Protein AF-A0A081PHY0-F1 (afdb_monomer)

Solvent-accessible surface area (backbone atoms only — not comparable to full-atom values): 6751 Å² total; per-residue (Å²): 135,82,88,60,74,65,65,49,97,86,45,35,69,66,36,50,75,41,38,69,53,53,53,54,50,52,56,46,49,39,55,52,46,45,52,50,48,52,53,50,44,55,55,34,56,76,75,63,43,55,68,55,36,63,75,48,48,47,31,48,43,50,17,39,55,51,37,58,64,60,48,49,58,62,51,50,50,49,62,72,75,38,90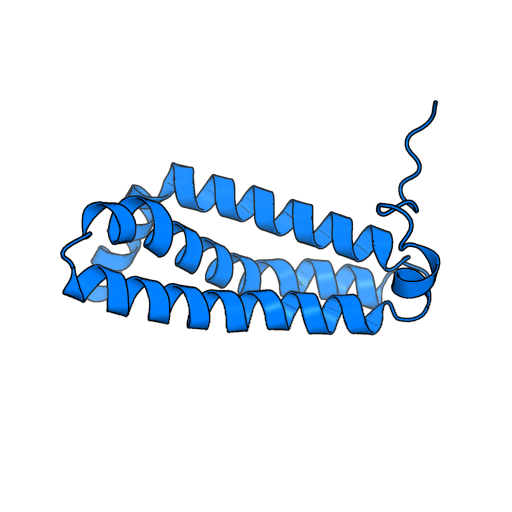,78,68,49,22,44,48,51,52,53,50,51,52,50,52,47,50,54,38,37,52,51,31,57,77,39,36,69,60,54,52,52,54,54,54,56,64,75,74,109

Foldseek 3Di:
DDDDLQDDPPCSVVLQVCLVVLVVVLLVCLVVVLVVLVVVLVVCVVVVVVVCCLQPSVLLSVLSVVLNVVVPVVVCCCPPVPVRDRSSNVVVVSVVSSVVSSVVSNVCVVVVVVVVVVVVVD

Sequence (122 aa):
MGFNFNQFFGYESGINQHPEQVLMYGFAAIIFGVLGLTFVAFIFRKIKLIAVIDHLIAPLIISLLVCLVVAILPTLILYLLASNISGVKLIYCWITIFTGITFFCFSNYQTIKNWANHWTRK

Radius of gyration: 17.39 Å; Cα contacts (8 Å, |Δi|>4): 81; chains: 1; bounding box: 45×39×48 Å

pLDDT: mean 86.62, std 10.33, range [41.78, 97.12]

Organism: NCBI:txid1358423

Mean predicted aligned error: 5.94 Å

Structure (mmCIF, N/CA/C/O backbone):
data_AF-A0A081PHY0-F1
#
_entry.id   AF-A0A081PHY0-F1
#
loop_
_atom_site.group_PDB
_atom_site.id
_atom_site.type_symbol
_atom_site.label_atom_id
_atom_site.label_alt_id
_atom_site.label_comp_id
_atom_site.label_asym_id
_atom_site.label_entity_id
_atom_site.label_seq_id
_atom_site.pdbx_PDB_ins_code
_atom_site.Cartn_x
_atom_site.Cartn_y
_atom_site.Cartn_z
_atom_site.occupancy
_atom_site.B_iso_or_equiv
_atom_site.auth_seq_id
_atom_site.auth_comp_id
_atom_site.auth_asym_id
_atom_site.auth_atom_id
_atom_site.pdbx_PDB_model_num
ATOM 1 N N . MET A 1 1 ? 14.163 -24.604 -16.355 1.00 41.78 1 MET A N 1
ATOM 2 C CA . MET A 1 1 ? 13.525 -23.424 -16.976 1.00 41.78 1 MET A CA 1
ATOM 3 C C . MET A 1 1 ? 13.890 -22.221 -16.123 1.00 41.78 1 MET A C 1
ATOM 5 O O . MET A 1 1 ? 13.514 -22.198 -14.960 1.00 41.78 1 MET A O 1
ATOM 9 N N . GLY A 1 2 ? 14.739 -21.322 -16.625 1.00 58.94 2 GLY A N 1
ATOM 10 C CA . GLY A 1 2 ? 15.197 -20.157 -15.861 1.00 58.94 2 GLY A CA 1
ATOM 11 C C . GLY A 1 2 ? 14.106 -19.094 -15.786 1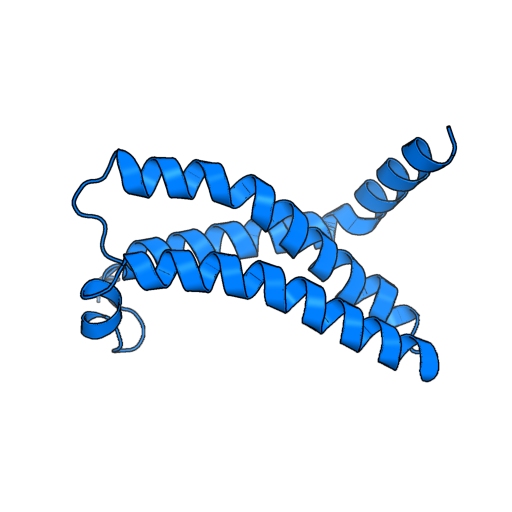.00 58.94 2 GLY A C 1
ATOM 12 O O . GLY A 1 2 ? 13.445 -18.829 -16.787 1.00 58.94 2 GLY A O 1
ATOM 13 N N . PHE A 1 3 ? 13.908 -18.503 -14.609 1.00 61.78 3 PHE A N 1
ATOM 14 C CA . PHE A 1 3 ? 12.996 -17.377 -14.432 1.00 61.78 3 PHE A CA 1
ATOM 15 C C . PH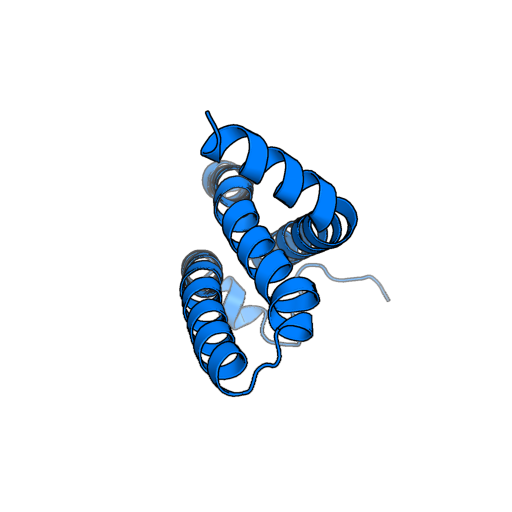E A 1 3 ? 13.510 -16.178 -15.243 1.00 61.78 3 PHE A C 1
ATOM 17 O O . PHE A 1 3 ? 14.625 -15.706 -15.014 1.00 61.78 3 PHE A O 1
ATOM 24 N N . ASN A 1 4 ? 12.723 -15.699 -16.209 1.00 71.50 4 ASN A N 1
ATOM 25 C CA . ASN A 1 4 ? 13.066 -14.522 -17.000 1.00 71.50 4 ASN A CA 1
ATOM 26 C C . ASN A 1 4 ? 12.397 -13.282 -16.391 1.00 71.50 4 ASN A C 1
ATOM 28 O O . ASN A 1 4 ? 11.203 -13.066 -16.567 1.00 71.50 4 ASN A O 1
ATOM 32 N N . PHE A 1 5 ? 13.184 -12.441 -15.716 1.00 67.44 5 PHE A N 1
ATOM 33 C CA . PHE A 1 5 ? 12.721 -11.195 -15.084 1.00 67.44 5 PHE A CA 1
ATOM 34 C C . PHE A 1 5 ? 12.230 -10.120 -16.064 1.00 67.44 5 PHE A C 1
ATOM 36 O O . PHE A 1 5 ? 11.793 -9.058 -15.628 1.00 67.44 5 PHE A O 1
ATOM 43 N N . ASN A 1 6 ? 12.320 -10.367 -17.371 1.00 70.19 6 ASN A N 1
ATOM 44 C CA . ASN A 1 6 ? 11.753 -9.490 -18.386 1.00 70.19 6 ASN A CA 1
ATOM 45 C C . ASN A 1 6 ? 10.373 -9.953 -18.861 1.00 70.19 6 ASN A C 1
ATOM 47 O O . ASN A 1 6 ? 9.817 -9.263 -19.704 1.00 70.19 6 ASN A O 1
ATOM 51 N N . GLN A 1 7 ? 9.840 -11.079 -18.364 1.00 76.25 7 GLN A N 1
ATOM 52 C CA . GLN A 1 7 ? 8.493 -11.558 -18.684 1.00 76.25 7 GLN A CA 1
ATOM 53 C C . GLN A 1 7 ? 7.440 -10.993 -17.729 1.00 76.25 7 GLN A C 1
ATOM 55 O O . GLN A 1 7 ? 7.692 -10.886 -16.541 1.00 76.25 7 GLN A O 1
ATOM 60 N N . PHE A 1 8 ? 6.268 -10.629 -18.241 1.00 77.81 8 PHE A N 1
ATOM 61 C CA . PHE A 1 8 ? 5.110 -10.160 -17.488 1.00 77.81 8 PHE A CA 1
ATOM 62 C C . PHE A 1 8 ? 3.829 -10.606 -18.195 1.00 77.81 8 PHE A C 1
ATOM 64 O O . PHE A 1 8 ? 3.161 -9.825 -18.872 1.00 77.81 8 PHE A O 1
ATOM 71 N N . PHE A 1 9 ? 3.507 -11.895 -18.064 1.00 84.12 9 PHE A N 1
ATOM 72 C CA .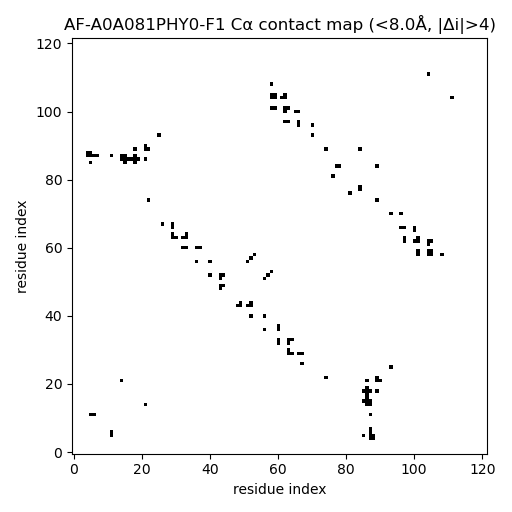 PHE A 1 9 ? 2.278 -12.497 -18.596 1.00 84.12 9 PHE A CA 1
ATOM 73 C C . PHE A 1 9 ? 2.020 -12.232 -20.100 1.00 84.12 9 PHE A C 1
ATOM 75 O O . PHE A 1 9 ? 0.865 -12.220 -20.516 1.00 84.12 9 PHE A O 1
ATOM 82 N N . GLY A 1 10 ? 3.061 -12.021 -20.919 1.00 80.44 10 GLY A N 1
ATOM 83 C CA . GLY A 1 10 ? 2.925 -11.744 -22.356 1.00 80.44 10 GLY A CA 1
ATOM 84 C C . GLY A 1 10 ? 2.755 -10.263 -22.733 1.00 80.44 10 GLY A C 1
ATOM 85 O O . GLY A 1 10 ? 2.556 -9.960 -23.907 1.00 80.44 10 GLY A O 1
ATOM 86 N N . TYR A 1 11 ? 2.821 -9.336 -21.769 1.00 81.88 11 TYR A N 1
ATOM 87 C CA . TYR A 1 11 ? 2.671 -7.886 -21.989 1.00 81.88 11 TYR A CA 1
ATOM 88 C C . TYR A 1 11 ? 4.005 -7.124 -22.020 1.00 81.88 11 TYR A C 1
ATOM 90 O O . TYR A 1 11 ? 4.037 -5.893 -21.961 1.00 81.88 11 TYR A O 1
ATOM 98 N N . GLU A 1 12 ? 5.125 -7.837 -22.108 1.00 84.94 12 GLU A N 1
ATOM 99 C CA . GLU A 1 12 ? 6.470 -7.290 -21.932 1.00 84.94 12 GLU A CA 1
ATOM 100 C C . GLU A 1 12 ? 6.791 -6.186 -22.932 1.00 84.94 12 GLU A C 1
ATOM 102 O O . GLU A 1 12 ? 7.377 -5.168 -22.568 1.00 84.94 12 GLU A O 1
ATOM 107 N N . SER A 1 13 ? 6.431 -6.397 -24.200 1.00 80.31 13 SER A N 1
ATOM 108 C CA . SER A 1 13 ? 6.741 -5.461 -25.278 1.00 80.31 13 SER A CA 1
ATOM 109 C C . SER A 1 13 ? 6.031 -4.128 -25.070 1.00 80.31 13 SER A C 1
ATOM 111 O O . SER A 1 13 ? 6.673 -3.090 -25.172 1.00 80.31 13 SER A O 1
ATOM 113 N N . GLY A 1 14 ? 4.745 -4.149 -24.711 1.00 80.25 14 GLY A N 1
ATOM 114 C CA . GLY A 1 14 ? 3.965 -2.937 -24.460 1.00 80.25 14 GLY A CA 1
ATOM 115 C C . GLY A 1 14 ? 4.440 -2.191 -23.215 1.00 80.25 14 GLY A C 1
ATOM 116 O O . GLY A 1 14 ? 4.615 -0.977 -23.245 1.00 80.25 14 GLY A O 1
ATOM 117 N N . ILE A 1 15 ? 4.736 -2.923 -22.138 1.00 83.31 15 ILE A N 1
ATOM 118 C CA . ILE A 1 15 ? 5.230 -2.340 -20.883 1.00 83.31 15 ILE A CA 1
ATOM 119 C C . ILE A 1 15 ? 6.613 -1.702 -21.070 1.00 83.31 15 ILE A C 1
ATOM 121 O O . ILE A 1 15 ? 6.887 -0.631 -20.535 1.00 83.31 15 ILE A O 1
ATOM 125 N N . ASN A 1 16 ? 7.501 -2.355 -21.823 1.00 84.00 16 ASN A N 1
ATOM 126 C CA . ASN A 1 16 ? 8.856 -1.858 -22.056 1.00 84.00 16 ASN A CA 1
ATOM 127 C C . ASN A 1 16 ? 8.925 -0.728 -23.089 1.00 84.00 16 ASN A C 1
ATOM 129 O O . ASN A 1 16 ? 9.913 -0.002 -23.095 1.00 84.00 16 ASN A O 1
ATOM 133 N N . GLN A 1 17 ? 7.909 -0.572 -23.943 1.00 85.06 17 GLN A N 1
ATOM 134 C CA . GLN A 1 17 ? 7.802 0.564 -24.865 1.00 85.06 17 GLN A CA 1
ATOM 135 C C . GLN A 1 17 ? 7.443 1.870 -24.146 1.00 85.06 17 GLN A C 1
ATOM 137 O O . GLN A 1 17 ? 7.817 2.933 -24.631 1.00 85.06 17 GLN A O 1
ATOM 142 N N . HIS A 1 18 ? 6.764 1.783 -22.996 1.00 83.06 18 HIS A N 1
ATOM 143 C CA . HIS A 1 18 ? 6.288 2.939 -22.232 1.00 83.06 18 HIS A CA 1
ATOM 144 C C . HIS A 1 18 ? 6.534 2.799 -20.716 1.00 83.06 18 HIS A C 1
ATOM 146 O O . HIS A 1 18 ? 5.583 2.784 -19.923 1.00 83.06 18 HIS A O 1
ATOM 152 N N . PRO A 1 19 ? 7.796 2.682 -20.260 1.00 78.12 19 PRO A N 1
ATOM 153 C CA . PRO A 1 19 ? 8.117 2.530 -18.839 1.00 78.12 19 PRO A CA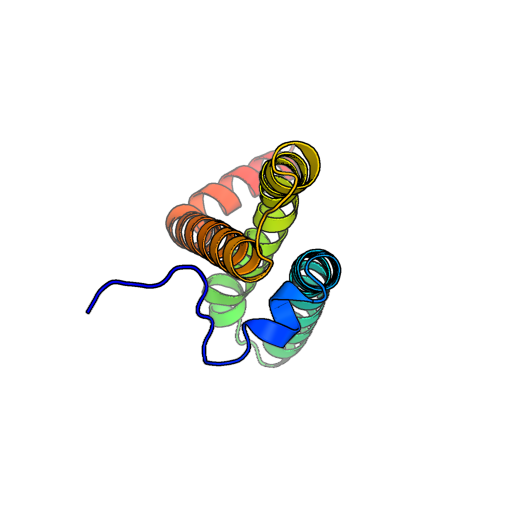 1
ATOM 154 C C . PRO A 1 19 ? 7.638 3.714 -17.977 1.00 78.12 19 PRO A C 1
ATOM 156 O O . PRO A 1 19 ? 7.297 3.533 -16.810 1.00 78.12 19 PRO A O 1
ATOM 159 N N . GLU A 1 20 ? 7.539 4.917 -18.540 1.00 80.88 20 GLU A N 1
ATOM 160 C CA . GLU A 1 20 ? 6.974 6.102 -17.891 1.00 80.88 20 GLU A CA 1
ATOM 161 C C . GLU A 1 20 ? 5.499 5.927 -17.503 1.00 80.88 20 GLU A C 1
ATOM 163 O O . GLU A 1 20 ? 5.059 6.422 -16.461 1.00 80.88 20 GLU A O 1
ATOM 168 N N . GLN A 1 21 ? 4.734 5.162 -18.287 1.00 85.19 21 GLN A N 1
ATOM 169 C CA . GLN A 1 21 ? 3.335 4.880 -17.976 1.00 85.19 21 GLN A CA 1
ATOM 170 C C . GLN A 1 21 ? 3.209 3.968 -16.756 1.00 85.19 21 GLN A C 1
ATOM 172 O O . GLN A 1 21 ? 2.276 4.131 -15.975 1.00 85.19 21 GLN A O 1
ATOM 177 N N . VAL A 1 22 ? 4.167 3.062 -16.532 1.00 85.56 22 VAL A N 1
ATOM 178 C CA . VAL A 1 22 ? 4.203 2.213 -15.329 1.00 85.56 22 VAL A CA 1
ATOM 179 C C . VAL A 1 22 ? 4.264 3.071 -14.068 1.00 85.56 22 VAL A C 1
ATOM 181 O O . VAL A 1 22 ? 3.548 2.807 -13.105 1.00 85.56 22 VAL A O 1
ATOM 184 N N . LEU A 1 23 ? 5.082 4.125 -14.086 1.00 84.56 23 LEU A N 1
ATOM 185 C CA . LEU A 1 23 ? 5.214 5.061 -12.972 1.00 84.56 23 LEU A CA 1
ATOM 186 C C . LEU A 1 23 ? 3.916 5.829 -12.739 1.00 84.56 23 LEU A C 1
ATOM 188 O O . LEU A 1 23 ? 3.397 5.853 -11.623 1.00 84.56 23 LEU A O 1
ATOM 192 N N . MET A 1 24 ? 3.372 6.417 -13.806 1.00 87.19 24 MET A N 1
ATOM 193 C CA . MET A 1 24 ? 2.129 7.179 -13.744 1.00 87.19 24 MET A CA 1
ATOM 194 C C . MET A 1 24 ? 0.976 6.321 -13.211 1.00 87.19 24 MET A C 1
ATOM 196 O O . MET A 1 24 ? 0.286 6.729 -12.276 1.00 87.19 24 MET A O 1
ATOM 200 N N . TYR A 1 25 ? 0.795 5.114 -13.753 1.00 89.19 25 TYR A N 1
ATOM 201 C CA . TYR A 1 25 ? -0.253 4.200 -13.313 1.00 89.19 25 TYR A CA 1
ATOM 202 C C . TYR A 1 25 ? 0.002 3.631 -11.917 1.00 89.19 25 TYR A C 1
ATOM 204 O O . TYR A 1 25 ? -0.960 3.442 -11.182 1.00 89.19 25 TYR A O 1
ATOM 212 N N . GLY A 1 26 ? 1.256 3.420 -11.507 1.00 88.62 26 GLY A N 1
ATOM 213 C CA . GLY A 1 26 ? 1.600 3.003 -10.144 1.00 88.62 26 GLY A CA 1
ATOM 214 C C . GLY A 1 26 ? 1.145 4.022 -9.097 1.00 88.62 26 GLY A C 1
ATOM 215 O O . GLY A 1 26 ? 0.414 3.681 -8.165 1.00 88.62 26 GLY A O 1
ATOM 216 N N . PHE A 1 27 ? 1.490 5.299 -9.286 1.00 90.12 27 PHE A N 1
ATOM 217 C CA . PHE A 1 27 ? 1.038 6.371 -8.393 1.00 90.12 27 PHE A CA 1
ATOM 218 C C . PHE A 1 27 ? -0.474 6.607 -8.480 1.00 90.12 27 PHE A C 1
ATOM 220 O O . PHE A 1 27 ? -1.131 6.761 -7.447 1.00 90.12 27 PHE A O 1
ATOM 227 N N . ALA A 1 28 ? -1.047 6.584 -9.687 1.00 93.00 28 ALA A N 1
ATOM 228 C CA . ALA A 1 28 ? -2.487 6.717 -9.874 1.00 93.00 28 ALA A CA 1
ATOM 229 C C . ALA A 1 28 ? -3.253 5.590 -9.165 1.00 93.00 28 ALA A C 1
ATOM 231 O O . ALA A 1 28 ? -4.234 5.865 -8.478 1.00 93.00 28 ALA A O 1
ATOM 232 N N . ALA A 1 29 ? -2.788 4.341 -9.260 1.00 92.00 29 ALA A N 1
ATOM 233 C CA . ALA A 1 29 ? -3.397 3.195 -8.590 1.00 92.00 29 ALA A CA 1
ATOM 234 C C . ALA A 1 29 ? -3.416 3.363 -7.067 1.00 92.00 29 ALA A C 1
ATOM 236 O O . ALA A 1 29 ? -4.415 3.022 -6.436 1.00 92.00 29 ALA A O 1
ATOM 237 N N . ILE A 1 30 ? -2.369 3.946 -6.472 1.00 93.00 30 ILE A N 1
ATOM 238 C CA . ILE A 1 30 ? -2.373 4.265 -5.040 1.00 93.00 30 ILE A CA 1
ATOM 239 C C . ILE A 1 30 ? -3.441 5.315 -4.718 1.00 93.00 30 ILE A C 1
ATOM 241 O O . ILE A 1 30 ? -4.269 5.094 -3.834 1.00 93.00 30 ILE A O 1
ATOM 245 N N . ILE A 1 31 ? -3.449 6.444 -5.434 1.00 94.00 31 ILE A N 1
ATOM 246 C CA . ILE A 1 31 ? -4.366 7.562 -5.161 1.00 94.00 31 ILE A CA 1
ATOM 247 C C . ILE A 1 31 ? -5.823 7.127 -5.351 1.00 94.00 31 ILE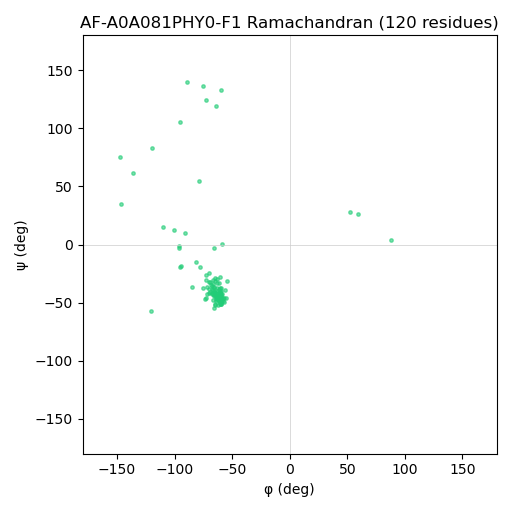 A C 1
ATOM 249 O O . ILE A 1 31 ? -6.647 7.274 -4.445 1.00 94.00 31 ILE A O 1
ATOM 253 N N . PHE A 1 32 ? -6.143 6.544 -6.507 1.00 96.44 32 PHE A N 1
ATOM 254 C CA . PHE A 1 32 ? -7.484 6.043 -6.794 1.00 96.44 32 PHE A CA 1
ATOM 255 C C . PHE A 1 32 ? -7.854 4.856 -5.906 1.00 96.44 32 PHE A C 1
ATOM 257 O O . PHE A 1 32 ? -9.021 4.723 -5.546 1.00 96.44 32 PHE A O 1
ATOM 264 N N . GLY A 1 33 ? -6.886 4.041 -5.483 1.00 95.69 33 GLY A N 1
ATOM 265 C CA . GLY A 1 33 ? -7.092 2.986 -4.495 1.00 95.69 33 GLY A CA 1
ATOM 266 C C . GLY A 1 33 ? -7.554 3.543 -3.149 1.00 95.69 33 GLY A C 1
ATOM 267 O O . GLY A 1 33 ? -8.546 3.067 -2.600 1.00 95.69 33 GLY A O 1
ATOM 268 N N . VAL A 1 34 ? -6.909 4.600 -2.642 1.00 96.00 34 VAL A N 1
ATOM 269 C CA . VAL A 1 34 ? -7.320 5.273 -1.396 1.00 96.00 34 VAL A CA 1
ATOM 270 C C . VAL A 1 34 ? -8.723 5.865 -1.532 1.00 96.00 34 VAL A C 1
ATOM 272 O O . VAL A 1 34 ? -9.563 5.659 -0.652 1.00 96.00 34 VAL A O 1
ATOM 275 N N . LEU A 1 35 ? -9.006 6.565 -2.635 1.00 96.75 35 LEU A N 1
ATOM 276 C CA . LEU A 1 35 ? -10.329 7.146 -2.886 1.00 96.75 35 LEU A CA 1
ATOM 277 C C . LEU A 1 35 ? -11.412 6.063 -2.991 1.00 96.75 35 LEU A C 1
ATOM 279 O O . LEU A 1 35 ? -12.448 6.157 -2.331 1.00 96.75 35 LEU A O 1
ATOM 283 N N . GLY A 1 36 ? -11.150 5.006 -3.762 1.00 97.12 36 GLY A N 1
ATOM 284 C CA . GLY A 1 36 ? -12.062 3.884 -3.957 1.00 97.12 36 GLY A CA 1
ATOM 285 C C . GLY A 1 36 ? -12.354 3.148 -2.652 1.00 97.12 36 GLY A C 1
ATOM 286 O O . GLY A 1 36 ? -13.515 2.931 -2.313 1.00 97.12 36 GLY A O 1
ATOM 287 N N . LEU A 1 37 ? -11.327 2.839 -1.860 1.00 96.56 37 LEU A N 1
ATOM 288 C CA . LEU A 1 37 ? -11.500 2.197 -0.556 1.00 96.56 37 LEU A CA 1
ATOM 289 C C . LEU A 1 37 ? -12.227 3.090 0.448 1.00 96.56 37 LEU A C 1
ATOM 291 O O . LEU A 1 37 ? -13.044 2.595 1.221 1.00 96.56 37 LEU A O 1
ATOM 295 N N . THR A 1 38 ? -11.988 4.401 0.418 1.00 95.75 38 THR A N 1
ATOM 296 C CA . THR A 1 38 ? -12.720 5.360 1.257 1.00 95.75 38 THR A CA 1
ATOM 297 C C . THR A 1 38 ? -14.206 5.376 0.899 1.00 95.75 38 THR A C 1
ATOM 299 O O . THR A 1 38 ? -15.065 5.355 1.784 1.00 95.75 38 THR A O 1
ATOM 302 N N . PHE A 1 39 ? -14.528 5.342 -0.395 1.00 96.81 39 PHE A N 1
ATOM 303 C CA . PHE A 1 39 ? -15.904 5.240 -0.871 1.00 96.81 39 PHE A CA 1
ATOM 304 C C . PHE A 1 39 ? -16.561 3.910 -0.462 1.00 96.81 39 PHE A C 1
ATOM 306 O O . PHE A 1 39 ? -17.677 3.905 0.062 1.00 96.81 39 PHE A O 1
ATOM 313 N N . VAL A 1 40 ? -15.852 2.784 -0.599 1.00 96.12 40 VAL A N 1
ATOM 314 C CA . VAL A 1 40 ? -16.331 1.471 -0.130 1.00 96.12 40 VAL A CA 1
ATOM 315 C C . VAL A 1 40 ? -16.558 1.476 1.385 1.00 96.12 40 VAL A C 1
ATOM 317 O O . VAL A 1 40 ? -17.604 1.018 1.846 1.00 96.12 40 VAL A O 1
ATOM 320 N N . ALA A 1 41 ? -15.646 2.056 2.173 1.00 94.94 41 ALA A N 1
ATOM 321 C CA . ALA A 1 41 ? -15.811 2.197 3.620 1.00 94.94 41 ALA A CA 1
ATOM 322 C C . ALA A 1 41 ? -17.062 3.010 3.978 1.00 94.94 41 ALA A C 1
ATOM 324 O O . ALA A 1 41 ? -17.788 2.653 4.910 1.00 94.94 41 ALA A O 1
ATOM 325 N N . PHE A 1 42 ? -17.346 4.080 3.229 1.00 95.44 42 PHE A N 1
ATOM 326 C CA . PHE A 1 42 ? -18.553 4.883 3.415 1.00 95.44 42 PHE A CA 1
ATOM 327 C C . PHE A 1 42 ? -19.827 4.057 3.196 1.00 95.44 42 PHE A C 1
ATOM 329 O O . PHE A 1 42 ? -20.728 4.096 4.037 1.00 95.44 42 PHE A O 1
ATOM 336 N N . ILE A 1 43 ? -19.882 3.261 2.123 1.00 96.12 43 ILE A N 1
ATOM 337 C CA . ILE A 1 43 ? -21.003 2.346 1.857 1.00 96.12 43 ILE A CA 1
ATOM 338 C C . ILE A 1 43 ? -21.119 1.307 2.979 1.00 96.12 43 ILE A C 1
ATOM 340 O O . ILE A 1 43 ? -22.197 1.117 3.542 1.00 96.12 43 ILE A O 1
ATOM 344 N N . PHE A 1 44 ? -20.009 0.679 3.372 1.00 95.50 44 PHE A N 1
ATOM 345 C CA . PHE A 1 44 ? -19.996 -0.367 4.402 1.00 95.50 44 PHE A CA 1
ATOM 346 C C . PHE A 1 44 ? -20.430 0.152 5.773 1.00 95.50 44 PHE A C 1
ATOM 348 O O . PHE A 1 44 ? -21.059 -0.572 6.551 1.00 95.50 44 PHE A O 1
ATOM 355 N N . ARG A 1 45 ? -20.185 1.435 6.054 1.00 93.44 45 ARG A N 1
ATOM 356 C CA . ARG A 1 45 ? -20.652 2.087 7.278 1.00 93.44 45 ARG A CA 1
ATOM 357 C C . ARG A 1 45 ? -22.177 2.193 7.312 1.00 93.44 45 ARG A C 1
ATOM 359 O O . ARG A 1 45 ? -22.758 2.056 8.387 1.00 93.44 45 ARG A O 1
ATOM 366 N N . LYS A 1 46 ? -22.838 2.388 6.163 1.00 94.38 46 LYS A N 1
ATOM 367 C CA . LYS A 1 46 ? -24.310 2.450 6.066 1.00 94.38 46 LYS A CA 1
ATOM 368 C C . LYS A 1 46 ? -24.969 1.104 6.362 1.00 94.38 46 LYS A C 1
ATOM 370 O O . LYS A 1 46 ? -26.004 1.075 7.017 1.00 94.38 46 LYS A O 1
ATOM 375 N N . ILE A 1 47 ? -24.335 0.006 5.958 1.00 94.94 47 ILE A N 1
ATOM 376 C CA . ILE A 1 47 ? -24.804 -1.370 6.203 1.00 94.94 47 ILE A CA 1
ATOM 377 C C . ILE A 1 47 ? -24.257 -1.982 7.506 1.00 94.94 47 ILE A C 1
ATOM 379 O O . ILE A 1 47 ? -24.439 -3.169 7.754 1.00 94.94 47 ILE A O 1
ATOM 383 N N . LYS A 1 48 ? -23.606 -1.176 8.361 1.00 92.50 48 LYS A N 1
ATOM 384 C CA . LYS A 1 48 ? -23.045 -1.570 9.669 1.00 92.50 48 LYS A CA 1
ATOM 385 C C . LYS A 1 48 ? -21.992 -2.694 9.616 1.00 92.50 48 LYS A C 1
ATOM 387 O O . LYS A 1 48 ? -21.749 -3.347 10.629 1.00 92.50 48 LYS A O 1
ATOM 392 N N . LEU A 1 49 ? -21.282 -2.864 8.495 1.00 93.44 49 LEU A N 1
ATOM 393 C CA . LEU A 1 49 ? -20.150 -3.800 8.371 1.00 93.44 49 LEU A CA 1
ATOM 394 C C . LEU A 1 49 ? -18.860 -3.233 8.990 1.00 93.44 49 LEU A C 1
ATOM 396 O O . LEU A 1 49 ? -17.815 -3.140 8.349 1.00 93.44 49 LEU A O 1
ATOM 400 N N . ILE A 1 50 ? -18.930 -2.843 10.264 1.00 92.19 50 ILE A N 1
ATOM 401 C CA . ILE A 1 50 ? -17.842 -2.151 10.971 1.00 92.19 50 ILE A CA 1
ATOM 402 C C . ILE A 1 50 ? -16.593 -3.037 11.071 1.00 92.19 50 ILE A C 1
ATOM 404 O O . ILE A 1 50 ? -15.481 -2.545 10.897 1.00 92.19 50 ILE A O 1
ATOM 408 N N . ALA A 1 51 ? -16.765 -4.347 11.272 1.00 91.19 51 ALA A N 1
ATOM 409 C CA . ALA A 1 51 ? -15.649 -5.289 11.349 1.00 91.19 51 ALA A CA 1
ATOM 410 C C . ALA A 1 51 ? -14.818 -5.321 10.054 1.00 91.19 51 ALA A C 1
ATOM 412 O O . ALA A 1 51 ? -13.592 -5.317 10.124 1.00 91.19 51 ALA A O 1
ATOM 413 N N . VAL A 1 52 ? -15.472 -5.281 8.885 1.00 93.12 52 VAL A N 1
ATOM 414 C CA . VAL A 1 52 ? -14.800 -5.264 7.573 1.00 93.12 52 VAL A CA 1
ATOM 415 C C . VAL A 1 52 ? -14.046 -3.953 7.366 1.00 93.12 52 VAL A C 1
ATOM 417 O O . VAL A 1 52 ? -12.930 -3.947 6.850 1.00 93.12 52 VAL A O 1
ATOM 420 N N . ILE A 1 53 ? -14.624 -2.837 7.814 1.00 92.38 53 ILE A N 1
ATOM 421 C CA . ILE A 1 53 ? -13.946 -1.541 7.759 1.00 92.38 53 ILE A CA 1
ATOM 422 C C . ILE A 1 53 ? -12.667 -1.580 8.601 1.00 92.38 53 ILE A C 1
ATOM 424 O O . ILE A 1 53 ? -11.617 -1.188 8.104 1.00 92.38 53 ILE A O 1
ATOM 428 N N . ASP A 1 54 ? -12.736 -2.079 9.837 1.00 91.12 54 ASP A N 1
ATOM 429 C CA . ASP A 1 54 ? -11.608 -2.032 10.777 1.00 91.12 54 ASP A CA 1
ATOM 430 C C . ASP A 1 54 ? -10.508 -3.061 10.454 1.00 91.12 54 ASP A C 1
ATOM 432 O O . ASP A 1 54 ? -9.330 -2.745 10.571 1.00 91.12 54 ASP A O 1
ATOM 436 N N . HIS A 1 55 ? -10.865 -4.272 10.007 1.00 91.12 55 HIS A N 1
ATOM 437 C CA . HIS A 1 55 ? -9.901 -5.369 9.809 1.00 91.12 55 HIS A CA 1
ATOM 438 C C . HIS A 1 55 ? -9.370 -5.493 8.379 1.00 91.12 55 HIS A C 1
ATOM 440 O O . HIS A 1 55 ? -8.337 -6.124 8.175 1.00 91.12 55 HIS A O 1
ATOM 446 N N . LEU A 1 56 ? -10.064 -4.924 7.389 1.00 94.31 56 LEU A N 1
ATOM 447 C CA . LEU A 1 56 ? -9.671 -5.032 5.984 1.00 94.31 56 LEU A CA 1
ATOM 448 C C . LEU A 1 56 ? -9.420 -3.661 5.363 1.00 94.31 56 LEU A C 1
ATOM 450 O O . LEU A 1 56 ? -8.328 -3.403 4.866 1.00 94.31 56 LEU A O 1
ATOM 454 N N . ILE A 1 57 ? -10.411 -2.767 5.394 1.00 95.06 57 ILE A N 1
ATOM 455 C CA . ILE A 1 57 ? -10.322 -1.518 4.627 1.00 95.06 57 ILE A CA 1
ATOM 456 C C . ILE A 1 57 ? -9.332 -0.537 5.261 1.00 95.06 57 ILE A C 1
ATOM 458 O O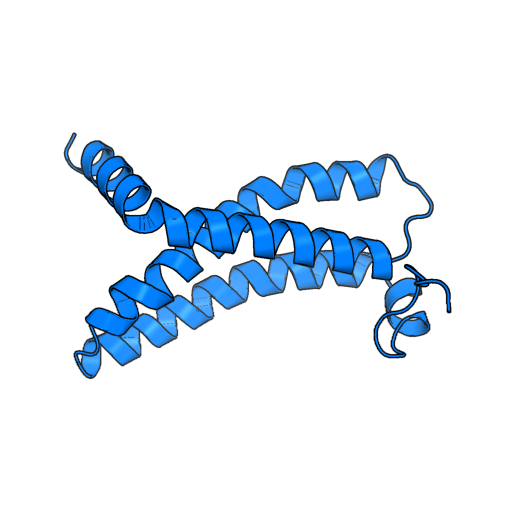 . ILE A 1 57 ? -8.486 0.016 4.564 1.00 95.06 57 ILE A O 1
ATOM 462 N N . ALA A 1 58 ? -9.402 -0.334 6.575 1.00 93.50 58 ALA A N 1
ATOM 463 C CA . ALA A 1 58 ? -8.521 0.580 7.290 1.00 93.50 58 ALA A CA 1
ATOM 464 C C . ALA A 1 58 ? -7.026 0.218 7.162 1.00 93.50 58 ALA A C 1
ATOM 466 O O . ALA A 1 58 ? -6.255 1.098 6.768 1.00 93.50 58 ALA A O 1
ATOM 467 N N . PRO A 1 59 ? -6.579 -1.030 7.420 1.00 94.44 59 PRO A N 1
ATOM 468 C CA . PRO A 1 59 ? -5.177 -1.393 7.214 1.00 94.44 59 PRO A CA 1
ATOM 469 C C . PRO A 1 59 ? -4.755 -1.276 5.746 1.00 94.44 59 PRO A C 1
ATOM 471 O O . PRO A 1 59 ? -3.624 -0.871 5.480 1.00 94.44 59 PRO A O 1
ATOM 474 N N . LEU A 1 60 ?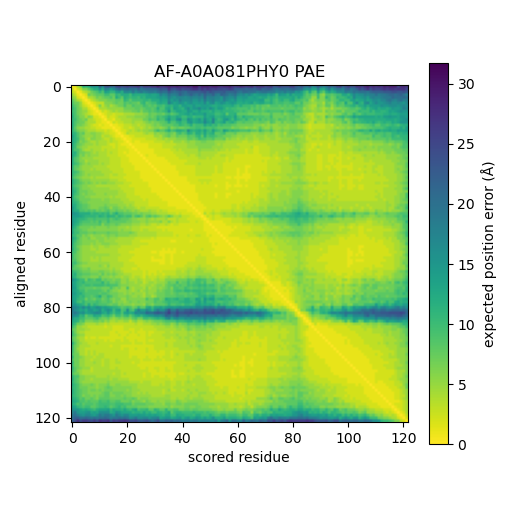 -5.646 -1.545 4.786 1.00 96.00 60 LEU A N 1
ATOM 475 C CA . LEU A 1 60 ? -5.343 -1.406 3.360 1.00 96.00 60 LEU A CA 1
ATOM 476 C C . LEU A 1 60 ? -5.176 0.063 2.935 1.00 96.00 60 LEU A C 1
ATOM 478 O O . LEU A 1 60 ? -4.236 0.385 2.213 1.00 96.00 60 LEU A O 1
ATOM 482 N N . ILE A 1 61 ? -6.016 0.974 3.439 1.00 95.62 61 ILE A N 1
ATOM 483 C CA . ILE A 1 61 ? -5.851 2.423 3.229 1.00 95.62 61 ILE A CA 1
ATOM 484 C C . ILE A 1 61 ? -4.516 2.899 3.813 1.00 95.62 61 ILE A C 1
ATOM 486 O O . ILE A 1 61 ? -3.778 3.614 3.138 1.00 95.62 61 ILE A O 1
ATOM 490 N N . ILE A 1 62 ? -4.169 2.474 5.034 1.00 94.75 62 ILE A N 1
ATOM 491 C CA . ILE A 1 62 ? -2.868 2.800 5.643 1.00 94.75 62 ILE A CA 1
ATOM 492 C C . ILE A 1 62 ? -1.725 2.253 4.784 1.00 94.75 62 ILE A C 1
ATOM 494 O O . ILE A 1 62 ? -0.764 2.973 4.530 1.00 94.75 62 ILE A O 1
ATOM 498 N N . SER A 1 63 ? -1.848 1.017 4.293 1.00 95.69 63 SER A N 1
ATOM 499 C CA . SER A 1 63 ? -0.848 0.391 3.422 1.00 95.69 63 SER A CA 1
ATOM 500 C C . SER A 1 63 ? -0.604 1.227 2.171 1.00 95.69 63 SER A C 1
ATOM 502 O O . SER A 1 63 ? 0.542 1.490 1.828 1.00 95.69 63 SER A O 1
ATOM 504 N N . LEU A 1 64 ? -1.666 1.706 1.517 1.00 94.88 64 LEU A N 1
ATOM 505 C CA . LEU A 1 64 ? -1.560 2.559 0.333 1.00 94.88 64 LEU A CA 1
ATOM 506 C C . LEU A 1 64 ? -0.918 3.916 0.644 1.00 94.88 64 LEU A C 1
ATOM 508 O O . LEU A 1 64 ? -0.060 4.365 -0.112 1.00 94.88 64 LEU A O 1
ATOM 512 N N . LEU A 1 65 ? -1.275 4.551 1.763 1.00 93.62 65 LEU A N 1
ATOM 513 C CA . LEU A 1 65 ? -0.682 5.828 2.176 1.00 93.62 65 LEU A CA 1
ATOM 514 C C . LEU A 1 65 ? 0.808 5.689 2.508 1.00 93.62 65 LEU A C 1
ATOM 516 O O . LEU A 1 65 ? 1.617 6.498 2.059 1.00 93.62 65 LEU A O 1
ATOM 520 N N . VAL A 1 66 ? 1.190 4.647 3.249 1.00 92.62 66 VAL A N 1
ATOM 521 C CA . VAL A 1 66 ? 2.600 4.352 3.543 1.00 92.62 66 VAL A CA 1
ATOM 522 C C . VAL A 1 66 ? 3.339 3.993 2.256 1.00 92.62 66 VAL A C 1
ATOM 524 O O . VAL A 1 66 ? 4.447 4.476 2.034 1.00 92.62 66 VAL A O 1
ATOM 527 N N . CYS A 1 67 ? 2.713 3.217 1.369 1.00 93.38 67 CYS A N 1
ATOM 528 C CA . CYS A 1 67 ? 3.268 2.883 0.062 1.00 93.38 67 CYS A CA 1
ATOM 529 C C . CYS A 1 67 ? 3.510 4.127 -0.789 1.00 93.38 67 CYS A C 1
ATOM 531 O O . CYS A 1 67 ? 4.542 4.190 -1.445 1.00 93.38 67 CYS A O 1
ATOM 533 N N . LEU A 1 68 ? 2.637 5.137 -0.732 1.00 90.38 68 LEU A N 1
ATOM 534 C CA . LEU A 1 68 ? 2.845 6.398 -1.441 1.00 90.38 68 LEU A CA 1
ATOM 535 C C . LEU A 1 68 ? 4.153 7.068 -1.013 1.00 90.38 68 LEU A C 1
ATOM 537 O O . LEU A 1 68 ? 4.925 7.498 -1.859 1.00 90.38 68 LEU A O 1
ATOM 541 N N . VAL A 1 69 ? 4.419 7.127 0.294 1.00 89.56 69 VAL A N 1
ATOM 542 C CA . VAL A 1 69 ? 5.621 7.777 0.837 1.00 89.56 69 VAL A CA 1
ATOM 543 C C . VAL A 1 69 ? 6.869 6.940 0.563 1.00 89.56 69 VAL A C 1
ATOM 545 O O . VAL A 1 69 ? 7.886 7.462 0.109 1.00 89.56 69 VAL A O 1
ATOM 548 N N . VAL A 1 70 ? 6.794 5.633 0.816 1.00 88.75 70 VAL A N 1
ATOM 549 C CA . VAL A 1 70 ? 7.945 4.730 0.706 1.00 88.75 70 VAL A CA 1
ATOM 550 C C . VAL A 1 70 ? 8.326 4.484 -0.748 1.00 88.75 70 VAL A C 1
ATOM 552 O O . VAL A 1 70 ? 9.513 4.398 -1.035 1.00 88.75 70 VAL A O 1
ATOM 555 N N . ALA A 1 71 ? 7.367 4.400 -1.675 1.00 85.00 71 ALA A N 1
ATOM 556 C CA . ALA A 1 71 ? 7.654 4.109 -3.077 1.00 85.00 71 ALA A CA 1
ATOM 557 C C . ALA A 1 71 ? 8.362 5.266 -3.795 1.00 85.00 71 ALA A C 1
ATOM 559 O O . ALA A 1 71 ? 9.088 5.004 -4.748 1.00 85.00 71 ALA A O 1
ATOM 560 N N . ILE A 1 72 ? 8.237 6.521 -3.347 1.00 83.62 72 ILE A N 1
ATOM 561 C CA . ILE A 1 72 ? 8.861 7.680 -4.014 1.00 83.62 72 ILE A CA 1
ATOM 562 C C . ILE A 1 72 ? 10.380 7.509 -4.144 1.00 83.62 72 ILE A C 1
ATOM 564 O O . ILE A 1 72 ? 10.919 7.655 -5.240 1.00 83.62 72 ILE A O 1
ATOM 568 N N . LEU A 1 73 ? 11.067 7.160 -3.051 1.00 82.38 73 LEU A N 1
ATOM 569 C CA . LEU A 1 73 ? 12.531 7.074 -3.022 1.00 82.38 73 LEU A CA 1
ATOM 570 C C . LEU A 1 73 ? 13.091 5.958 -3.925 1.00 82.38 73 LEU A C 1
ATOM 572 O O . LEU A 1 73 ? 13.892 6.278 -4.803 1.00 82.38 73 LEU A O 1
ATOM 576 N N . PRO A 1 74 ? 12.675 4.680 -3.795 1.00 81.56 74 PRO A N 1
ATOM 577 C CA . PRO A 1 74 ? 13.120 3.611 -4.687 1.00 81.56 74 PRO A CA 1
ATOM 578 C C . PRO A 1 74 ? 12.824 3.926 -6.149 1.00 81.56 74 PRO A C 1
ATOM 580 O O . PRO A 1 74 ? 13.651 3.667 -7.016 1.00 81.56 74 PRO A O 1
ATOM 583 N N . THR A 1 75 ? 11.668 4.527 -6.425 1.00 79.44 75 THR A N 1
ATOM 584 C CA . THR A 1 75 ? 11.240 4.818 -7.791 1.00 79.44 75 THR A CA 1
ATOM 585 C C . THR A 1 75 ? 12.081 5.925 -8.429 1.00 79.44 75 THR A C 1
ATOM 587 O O . THR A 1 75 ? 12.506 5.779 -9.571 1.00 79.44 75 THR A O 1
ATOM 590 N N . LEU A 1 76 ? 12.405 6.988 -7.683 1.00 78.12 76 LEU A N 1
ATOM 591 C CA . LEU A 1 76 ? 13.342 8.033 -8.115 1.00 78.12 76 LEU A CA 1
ATOM 592 C C . LEU A 1 76 ? 14.751 7.483 -8.346 1.00 78.12 76 LEU A C 1
ATOM 594 O O . LEU A 1 76 ? 15.368 7.797 -9.359 1.00 78.12 76 LEU A O 1
ATOM 598 N N . ILE A 1 77 ? 15.247 6.648 -7.432 1.00 80.75 77 ILE A N 1
ATOM 599 C CA . ILE A 1 77 ? 16.574 6.023 -7.526 1.00 80.75 77 ILE A CA 1
ATOM 600 C C . ILE A 1 77 ? 16.656 5.142 -8.778 1.00 80.75 77 ILE A C 1
ATOM 602 O O . ILE A 1 77 ? 17.595 5.277 -9.559 1.00 80.75 77 ILE A O 1
ATOM 606 N N . LEU A 1 78 ? 15.664 4.277 -9.000 1.00 76.75 78 LEU A N 1
ATOM 607 C CA . LEU A 1 78 ? 15.614 3.392 -10.166 1.00 76.75 78 LEU A CA 1
ATOM 608 C C . LEU A 1 78 ? 15.458 4.173 -11.473 1.00 76.75 78 LEU A C 1
ATOM 610 O O . LEU A 1 78 ? 16.078 3.814 -12.466 1.00 76.75 78 LEU A O 1
ATOM 614 N N . TYR A 1 79 ? 14.677 5.252 -11.478 1.00 71.50 79 TYR A N 1
ATOM 615 C CA . TYR A 1 79 ? 14.485 6.072 -12.672 1.00 71.50 79 TYR A CA 1
ATOM 616 C C . TYR A 1 79 ? 15.726 6.906 -13.031 1.00 71.50 79 TYR A C 1
ATOM 618 O O . TYR A 1 79 ? 16.093 6.987 -14.199 1.00 71.50 79 TYR A O 1
ATOM 626 N N . LEU A 1 80 ? 16.391 7.515 -12.043 1.00 74.06 80 LEU A N 1
ATOM 627 C CA . LEU A 1 80 ? 17.508 8.439 -12.277 1.00 74.06 80 LEU A CA 1
ATOM 628 C C . LEU A 1 80 ? 18.861 7.741 -12.449 1.00 74.06 80 LEU A C 1
ATOM 630 O O . LEU A 1 80 ? 19.688 8.209 -13.227 1.00 74.06 80 LEU A O 1
ATOM 634 N N . LEU A 1 81 ? 19.120 6.655 -11.714 1.00 67.19 81 LEU A N 1
ATOM 635 C CA . LEU A 1 81 ? 20.441 6.010 -11.705 1.00 67.19 81 LEU A CA 1
ATOM 636 C C . LEU A 1 81 ? 20.559 4.852 -12.691 1.00 67.19 81 LEU A C 1
ATOM 638 O O . LEU A 1 81 ? 21.670 4.444 -13.023 1.00 67.19 81 LEU A O 1
ATOM 642 N N . ALA A 1 82 ? 19.440 4.306 -13.158 1.00 66.00 82 ALA A N 1
ATOM 643 C CA . ALA A 1 82 ? 19.448 3.126 -14.001 1.00 66.00 82 ALA A CA 1
ATOM 644 C C . ALA A 1 82 ? 18.808 3.447 -15.355 1.00 66.00 82 ALA A C 1
ATOM 646 O O . ALA A 1 82 ? 17.646 3.163 -15.631 1.00 66.00 82 ALA A O 1
ATOM 647 N N . SER A 1 83 ? 19.639 4.022 -16.222 1.00 56.22 83 SER A N 1
ATOM 648 C CA . SER A 1 83 ? 19.328 4.547 -17.557 1.00 56.22 83 SER A CA 1
ATOM 649 C C . SER A 1 83 ? 18.734 3.547 -18.567 1.00 56.22 83 SER A C 1
ATOM 651 O O . SER A 1 83 ? 18.452 3.940 -19.691 1.00 56.22 83 SER A O 1
ATOM 653 N N . ASN A 1 84 ? 18.522 2.276 -18.198 1.00 65.19 84 ASN A N 1
ATOM 654 C CA . ASN A 1 84 ? 17.980 1.214 -19.061 1.00 65.19 84 ASN A CA 1
ATOM 655 C C . ASN A 1 84 ? 17.106 0.200 -18.291 1.00 65.19 84 ASN A C 1
ATOM 657 O O . ASN A 1 84 ? 17.131 -1.005 -18.564 1.00 65.19 84 ASN A O 1
ATOM 661 N N . ILE A 1 85 ? 16.359 0.639 -17.273 1.00 73.44 85 ILE A N 1
ATOM 662 C CA . ILE A 1 85 ? 15.443 -0.275 -16.581 1.00 73.44 85 ILE A CA 1
ATOM 663 C C . ILE A 1 85 ? 14.224 -0.586 -17.452 1.00 73.44 85 ILE A C 1
ATOM 665 O O . ILE A 1 85 ? 13.465 0.290 -17.850 1.00 73.44 85 ILE A O 1
ATOM 669 N N . SER A 1 86 ? 14.014 -1.883 -17.680 1.00 81.75 86 SER A N 1
ATOM 670 C CA . SER A 1 86 ? 12.788 -2.434 -18.255 1.00 81.75 86 SER A CA 1
ATOM 671 C C . SER A 1 86 ? 11.576 -2.089 -17.379 1.00 81.75 86 SER A C 1
ATOM 673 O O . SER A 1 86 ? 11.599 -2.310 -16.166 1.00 81.75 86 SER A O 1
ATOM 675 N N . GLY A 1 87 ? 10.489 -1.619 -17.998 1.00 80.88 87 GLY A N 1
ATOM 676 C CA . GLY A 1 87 ? 9.220 -1.341 -17.318 1.00 80.88 87 GLY A CA 1
ATOM 677 C C . GLY A 1 87 ? 8.679 -2.548 -16.543 1.00 80.88 87 GLY A C 1
ATOM 678 O O . GLY A 1 87 ? 8.120 -2.392 -15.462 1.00 80.88 87 GLY A O 1
ATOM 679 N N . VAL A 1 88 ? 8.943 -3.769 -17.018 1.00 85.88 88 VAL A N 1
ATOM 680 C CA . VAL A 1 88 ? 8.583 -5.009 -16.311 1.00 85.88 88 VAL A CA 1
ATOM 681 C C . VAL A 1 88 ? 9.270 -5.100 -14.944 1.00 85.88 88 VAL A C 1
ATOM 683 O O . VAL A 1 88 ? 8.641 -5.443 -13.943 1.00 85.88 88 VAL A O 1
ATOM 686 N N . LYS A 1 89 ? 10.547 -4.716 -14.861 1.00 85.50 89 LYS A N 1
ATOM 687 C CA . LYS A 1 89 ? 11.281 -4.686 -13.589 1.00 85.50 89 LYS A CA 1
ATOM 688 C C . LYS A 1 89 ? 10.747 -3.606 -12.650 1.00 85.50 89 LYS A C 1
ATOM 690 O O . LYS A 1 89 ? 10.704 -3.836 -11.442 1.00 85.50 89 LYS A O 1
ATOM 695 N N . LEU A 1 90 ? 10.301 -2.465 -13.186 1.00 85.56 90 LEU A N 1
ATOM 696 C CA . LEU A 1 90 ? 9.614 -1.442 -12.390 1.00 85.56 90 LEU A CA 1
ATOM 697 C C . LEU A 1 90 ? 8.324 -2.000 -11.785 1.00 85.56 90 LEU A C 1
ATOM 699 O O . LEU A 1 90 ? 8.123 -1.852 -10.583 1.00 85.56 90 LEU A O 1
ATOM 703 N N . ILE A 1 91 ? 7.505 -2.715 -12.561 1.00 87.19 91 ILE A N 1
ATOM 704 C CA . ILE A 1 91 ? 6.287 -3.354 -12.042 1.00 87.19 91 ILE A CA 1
ATOM 705 C C . ILE A 1 91 ? 6.620 -4.331 -10.911 1.00 87.19 91 ILE A C 1
ATOM 707 O O . ILE A 1 91 ? 5.993 -4.281 -9.853 1.00 87.19 91 ILE A O 1
ATOM 711 N N . TYR A 1 92 ? 7.629 -5.187 -11.085 1.00 87.69 92 TYR A N 1
ATOM 712 C CA . TYR A 1 92 ? 8.034 -6.117 -10.030 1.00 87.69 92 TYR A CA 1
ATOM 713 C C . TYR A 1 92 ? 8.514 -5.412 -8.761 1.00 87.69 92 TYR A C 1
ATOM 715 O O . TYR A 1 92 ? 8.183 -5.850 -7.656 1.00 87.69 92 TYR A O 1
ATOM 723 N N . CYS A 1 93 ? 9.240 -4.302 -8.900 1.00 87.44 93 CYS A N 1
ATOM 724 C CA . CYS A 1 93 ? 9.637 -3.478 -7.765 1.00 87.44 93 CYS A CA 1
ATOM 725 C C . CYS A 1 93 ? 8.408 -2.922 -7.033 1.00 87.44 93 CYS A C 1
ATOM 727 O O . CYS A 1 93 ? 8.286 -3.084 -5.819 1.00 87.44 93 CYS A O 1
ATOM 729 N N . TRP A 1 94 ? 7.456 -2.361 -7.780 1.00 88.25 94 TRP A N 1
ATOM 730 C CA . TRP A 1 94 ? 6.208 -1.825 -7.242 1.00 88.25 94 TRP A CA 1
ATOM 731 C C . TRP A 1 94 ? 5.379 -2.881 -6.505 1.00 88.25 94 TRP A C 1
ATOM 733 O O . TRP A 1 94 ? 4.965 -2.649 -5.370 1.00 88.25 94 TRP A O 1
ATOM 743 N N . ILE A 1 95 ? 5.198 -4.065 -7.098 1.00 89.62 95 ILE A N 1
ATOM 744 C CA . ILE A 1 95 ? 4.492 -5.189 -6.463 1.00 89.62 95 ILE A CA 1
ATOM 745 C C . ILE A 1 95 ? 5.197 -5.605 -5.169 1.00 89.62 95 ILE A C 1
ATOM 747 O O . ILE A 1 95 ? 4.536 -5.834 -4.155 1.00 89.62 95 ILE A O 1
ATOM 751 N N . THR A 1 96 ? 6.529 -5.675 -5.177 1.00 91.69 96 THR A N 1
ATOM 752 C CA . THR A 1 96 ? 7.320 -6.075 -4.004 1.00 91.69 96 THR A CA 1
ATOM 753 C C . THR A 1 96 ? 7.171 -5.072 -2.861 1.00 91.69 96 THR A C 1
ATOM 755 O O . THR A 1 96 ? 6.873 -5.470 -1.733 1.00 91.69 96 THR A O 1
ATOM 758 N N . ILE A 1 97 ? 7.315 -3.773 -3.150 1.00 91.75 97 ILE A N 1
ATOM 759 C CA . ILE A 1 97 ? 7.149 -2.696 -2.163 1.00 91.75 97 ILE A CA 1
ATOM 760 C C . ILE A 1 97 ? 5.733 -2.730 -1.588 1.00 91.75 97 ILE A C 1
ATOM 762 O O . ILE A 1 97 ? 5.561 -2.778 -0.369 1.00 91.75 97 ILE A O 1
ATOM 766 N N . PHE A 1 98 ? 4.719 -2.768 -2.456 1.00 92.81 98 PHE A N 1
ATOM 767 C CA . PHE A 1 98 ? 3.325 -2.783 -2.031 1.00 92.81 98 PHE A CA 1
ATOM 768 C C . PHE A 1 98 ? 3.002 -4.005 -1.165 1.00 92.81 98 PHE A C 1
ATOM 770 O O . PHE A 1 98 ? 2.371 -3.867 -0.118 1.00 92.81 98 PHE A O 1
ATOM 777 N N . THR A 1 99 ? 3.475 -5.192 -1.551 1.00 94.69 99 THR A N 1
ATOM 778 C CA . THR A 1 99 ? 3.246 -6.432 -0.795 1.00 94.69 99 THR A CA 1
ATOM 779 C C . THR A 1 99 ? 3.900 -6.368 0.583 1.00 94.69 99 THR A C 1
ATOM 781 O O . THR A 1 99 ? 3.249 -6.669 1.583 1.00 94.69 99 THR A O 1
ATOM 784 N N . GLY A 1 100 ? 5.160 -5.927 0.658 1.00 95.25 100 GLY A N 1
ATOM 785 C CA . GLY A 1 100 ? 5.880 -5.798 1.926 1.00 95.25 100 GLY A CA 1
ATOM 786 C C . GLY A 1 100 ? 5.210 -4.807 2.879 1.00 95.25 100 GLY A C 1
ATOM 787 O O . GLY A 1 100 ? 4.995 -5.120 4.050 1.00 95.25 100 GLY A O 1
ATOM 788 N N . ILE A 1 101 ? 4.807 -3.641 2.368 1.00 95.19 101 ILE A N 1
ATOM 789 C CA . ILE A 1 101 ? 4.111 -2.617 3.158 1.00 95.19 101 ILE A CA 1
ATOM 790 C C . ILE A 1 101 ? 2.738 -3.108 3.598 1.00 95.19 101 ILE A C 1
ATOM 792 O O . ILE A 1 101 ? 2.375 -2.934 4.757 1.00 95.19 101 ILE A O 1
ATOM 796 N N . THR A 1 102 ? 1.998 -3.769 2.710 1.00 95.06 102 THR A N 1
ATOM 797 C CA . THR A 1 102 ? 0.691 -4.338 3.048 1.00 95.06 102 THR A CA 1
ATOM 798 C C . THR A 1 102 ? 0.830 -5.350 4.177 1.00 95.06 102 THR A C 1
ATOM 800 O O . THR A 1 102 ? 0.148 -5.240 5.192 1.00 95.06 102 THR A O 1
ATOM 803 N N . PHE A 1 103 ? 1.774 -6.286 4.073 1.00 96.50 103 PHE A N 1
ATOM 804 C CA . PHE A 1 103 ? 2.002 -7.264 5.132 1.00 96.50 103 PHE A CA 1
ATOM 805 C C . PHE A 1 103 ? 2.400 -6.604 6.460 1.00 96.50 103 PHE A C 1
ATOM 807 O O . PHE A 1 103 ? 1.876 -6.967 7.518 1.00 96.50 103 PHE A O 1
ATOM 814 N N . PHE A 1 104 ? 3.277 -5.597 6.409 1.00 95.19 104 PHE A N 1
ATOM 815 C CA . PHE A 1 104 ? 3.681 -4.824 7.581 1.00 95.19 104 PHE A CA 1
ATOM 816 C C . PHE A 1 104 ? 2.489 -4.117 8.239 1.00 95.19 104 PHE A C 1
ATOM 818 O O . PHE A 1 104 ? 2.289 -4.251 9.448 1.00 95.19 104 PHE A O 1
ATOM 825 N N . CYS A 1 105 ? 1.680 -3.400 7.460 1.00 95.31 105 CYS A N 1
ATOM 826 C CA . CYS A 1 105 ? 0.539 -2.637 7.954 1.00 95.31 105 CYS A CA 1
ATOM 827 C C . CYS A 1 105 ? -0.565 -3.534 8.516 1.00 95.31 105 CYS A C 1
ATOM 829 O O . CYS A 1 105 ? -1.132 -3.192 9.549 1.00 95.31 105 CYS A O 1
ATOM 831 N N . PHE A 1 106 ? -0.844 -4.684 7.896 1.00 95.81 106 PHE A N 1
ATOM 832 C CA . PHE A 1 106 ? -1.807 -5.652 8.429 1.00 95.81 106 PHE A CA 1
ATOM 833 C C . PHE A 1 106 ? -1.312 -6.280 9.736 1.00 95.81 106 PHE A C 1
ATOM 835 O O . PHE A 1 106 ? -2.039 -6.285 10.728 1.00 95.81 106 PHE A O 1
ATOM 842 N N . SER A 1 107 ? -0.058 -6.739 9.774 1.00 95.81 107 SER A N 1
ATOM 843 C CA . SER A 1 107 ? 0.521 -7.383 10.963 1.00 95.81 107 SER A CA 1
ATOM 844 C C . SER A 1 107 ? 0.646 -6.428 12.155 1.00 95.81 107 SER A C 1
ATOM 846 O O . SER A 1 107 ? 0.524 -6.846 13.303 1.00 95.81 107 SER A O 1
ATOM 848 N N . ASN A 1 108 ? 0.862 -5.136 11.892 1.00 95.00 108 ASN A N 1
ATOM 849 C CA . ASN A 1 108 ? 1.097 -4.118 12.919 1.00 95.00 108 ASN A CA 1
ATOM 850 C C . ASN A 1 108 ? -0.063 -3.124 13.067 1.00 95.00 108 ASN A C 1
ATOM 852 O O . ASN A 1 108 ? 0.109 -2.070 13.683 1.00 95.00 108 ASN A O 1
ATOM 856 N N . TYR A 1 109 ? -1.245 -3.435 12.526 1.00 93.62 109 TYR A N 1
ATOM 857 C CA . TYR A 1 109 ? -2.360 -2.488 12.452 1.00 93.62 109 TYR A CA 1
ATOM 858 C C . TYR A 1 109 ? -2.737 -1.902 13.820 1.00 93.62 109 TYR A C 1
ATOM 860 O O . TYR A 1 109 ? -2.864 -0.685 13.957 1.00 93.62 109 TYR A O 1
ATOM 868 N N . GLN A 1 110 ? -2.850 -2.742 14.855 1.00 91.44 110 GLN A N 1
ATOM 869 C CA . GLN A 1 110 ? -3.211 -2.289 16.206 1.00 91.44 110 GLN A CA 1
ATOM 870 C C . GLN A 1 110 ? -2.162 -1.340 16.799 1.00 91.44 110 GLN A C 1
ATOM 872 O O . GLN A 1 110 ? -2.510 -0.322 17.396 1.00 91.44 110 GLN A O 1
ATOM 877 N N . THR A 1 111 ? -0.877 -1.621 16.583 1.00 93.00 111 THR A N 1
ATOM 878 C CA . THR A 1 111 ? 0.228 -0.760 17.022 1.00 93.00 111 THR A CA 1
ATOM 879 C C . THR A 1 111 ? 0.177 0.597 16.327 1.00 93.00 111 THR A C 1
ATOM 881 O O . THR A 1 111 ? 0.252 1.631 16.991 1.00 93.00 111 THR A O 1
ATOM 884 N N . ILE A 1 112 ? -0.017 0.605 15.004 1.00 91.56 112 ILE A N 1
ATOM 885 C CA . ILE A 1 112 ? -0.131 1.832 14.202 1.00 91.56 112 ILE A CA 1
ATOM 886 C C . ILE A 1 112 ? -1.339 2.658 14.659 1.00 91.56 112 ILE A C 1
ATOM 888 O O . ILE A 1 112 ? -1.223 3.864 14.874 1.00 91.56 112 ILE A O 1
ATOM 892 N N . LYS A 1 113 ? -2.490 2.008 14.867 1.00 89.88 113 LYS A N 1
ATOM 893 C CA . LYS A 1 113 ? -3.724 2.638 15.350 1.00 89.88 113 LYS A CA 1
ATOM 894 C C . LYS A 1 113 ? -3.529 3.278 16.726 1.00 89.88 113 LYS A C 1
ATOM 896 O O . LYS A 1 113 ? -3.928 4.423 16.933 1.00 89.88 113 LYS A O 1
ATOM 901 N N . ASN A 1 114 ? -2.881 2.575 17.654 1.00 91.69 114 ASN A N 1
ATOM 902 C CA . ASN A 1 114 ? -2.599 3.086 18.997 1.00 91.69 114 ASN A CA 1
ATOM 903 C C . ASN A 1 114 ? -1.628 4.268 18.973 1.00 91.69 114 ASN A C 1
ATOM 905 O O . ASN A 1 114 ? -1.871 5.271 19.644 1.00 91.69 114 ASN A O 1
ATOM 909 N N . TRP A 1 115 ? -0.569 4.179 18.165 1.00 91.12 115 TRP A N 1
ATOM 910 C CA . TRP A 1 115 ? 0.366 5.280 17.959 1.00 91.12 115 TRP A CA 1
ATOM 911 C C . TRP A 1 115 ? -0.347 6.517 17.398 1.00 91.12 115 TRP A C 1
ATOM 913 O O . TRP A 1 115 ? -0.226 7.597 17.970 1.00 91.12 115 TRP A O 1
ATOM 923 N N . ALA A 1 116 ? -1.166 6.363 16.353 1.00 86.62 116 ALA A N 1
ATOM 924 C CA . ALA A 1 116 ? -1.920 7.468 15.759 1.00 86.62 116 ALA A CA 1
ATOM 925 C C . ALA A 1 116 ? -2.898 8.117 16.758 1.00 86.62 116 ALA A C 1
ATOM 927 O O . ALA A 1 116 ? -2.969 9.341 16.852 1.00 86.62 116 ALA A O 1
ATOM 928 N N . ASN A 1 117 ? -3.601 7.307 17.557 1.00 89.00 117 ASN A N 1
ATOM 929 C CA . ASN A 1 117 ? -4.519 7.791 18.593 1.00 89.00 117 ASN A CA 1
ATOM 930 C C . ASN A 1 117 ? -3.817 8.558 19.723 1.00 89.00 117 ASN A C 1
ATOM 932 O O . ASN A 1 117 ? -4.431 9.410 20.361 1.00 89.00 117 ASN A O 1
ATOM 936 N N . HIS A 1 118 ? -2.552 8.248 20.008 1.00 88.44 118 HIS A N 1
ATOM 937 C CA . HIS A 1 118 ? -1.778 8.973 21.011 1.00 88.44 118 HIS A CA 1
ATOM 938 C C . HIS A 1 118 ? -1.438 10.398 20.546 1.00 88.44 118 HIS A C 1
ATOM 940 O O . HIS A 1 118 ? -1.493 11.329 21.345 1.00 88.44 118 HIS A O 1
ATOM 946 N N . TRP A 1 119 ? -1.130 10.588 19.260 1.00 79.69 119 TRP A N 1
ATOM 947 C CA . TRP A 1 119 ? -0.837 11.912 18.699 1.00 79.69 119 TRP A CA 1
ATOM 948 C C . TRP A 1 119 ? -2.069 12.801 18.553 1.00 79.69 119 TRP A C 1
ATOM 950 O O . TRP A 1 119 ? -1.943 14.010 18.677 1.00 79.69 119 TRP A O 1
ATOM 960 N N . THR A 1 120 ? -3.250 12.228 18.31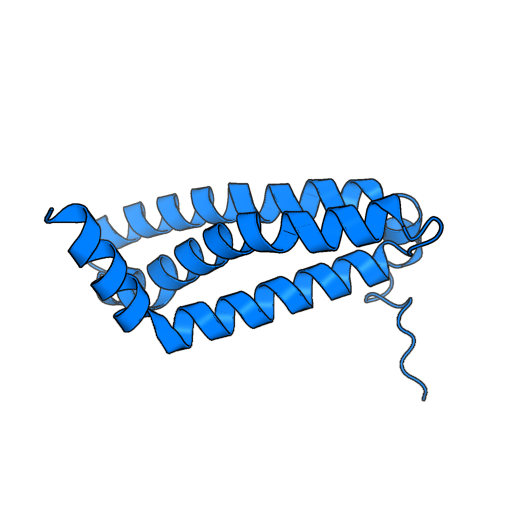6 1.00 80.19 120 THR A N 1
ATOM 961 C CA . THR A 1 120 ? -4.498 12.999 18.163 1.00 80.19 120 THR A CA 1
ATOM 962 C C . THR A 1 120 ? -5.156 13.399 19.481 1.00 80.19 120 THR A C 1
ATOM 964 O O . THR A 1 120 ? -6.059 14.230 19.479 1.00 80.19 120 THR A O 1
ATOM 967 N N . ARG A 1 121 ? -4.751 12.793 20.604 1.00 72.88 121 ARG A N 1
ATOM 968 C CA . ARG A 1 121 ? -5.256 13.115 21.951 1.00 72.88 121 ARG A CA 1
ATOM 969 C C . ARG A 1 121 ? -4.372 14.103 22.721 1.00 72.88 121 ARG A C 1
ATOM 971 O O . ARG A 1 121 ? -4.723 14.446 23.848 1.00 72.88 121 ARG A O 1
ATOM 978 N N . LYS A 1 122 ? -3.242 14.512 22.145 1.00 51.56 122 LYS A N 1
ATOM 979 C CA . LYS A 1 122 ? -2.435 15.646 22.608 1.00 51.56 122 LYS A CA 1
ATOM 980 C C . LYS A 1 122 ? -2.849 16.904 21.862 1.00 51.56 122 LYS A C 1
ATOM 982 O O . LYS A 1 122 ? -2.786 17.971 22.503 1.00 51.56 122 LYS A O 1
#

Secondary structure (DSSP, 8-state):
----TT-STT-HHHHHH-HHHHHHHHHHHHHHHHHHHHHHHHHHHHTT-HHHIIIIIHHHHHHHHHHHHHHHHHHHHHHHH-TT--HHHHHHHHHHHHHHHHHHHHHTHHHHHHHHHHHHT-